Protein AF-A0A0L0F2T5-F1 (afdb_monomer_lite)

Radius of gyration: 16.87 Å; chains: 1; bounding box: 29×26×56 Å

InterPro domains:
  IPR029058 Alpha/Beta hydrolase fold [G3DSA:3.40.50.1820] (1-87)
  IPR029058 Alpha/Beta hydrolase fold [SSF53474] (4-77)

pLDDT: mean 86.44, std 17.72, range [38.31, 98.31]

Organism: NCBI:txid667725

Foldseek 3Di:
DPPLPPDLVVVLVVVLVVVVVVCVPDPPCPAVQADAAEAEECRLCSVVVNCVPDPVNSHPYYHYHNYPNVDDDDDDDPDPCPPPPVD

Sequence (87 aa):
MMSSFHPLWKQAEGIKQYIRATIAADTTDSFSAGYHLVCHSQGALTCRAVVETMDDHHIHTFVSLAGPQMGIYGPYGPMKSIWAEVC

Secondary structure (DSSP, 8-state):
--GGGS-HHHHHHHHHHHHHHHHHT-SS-TTTT-EEEEEETHHHHHHHHHHHH-TT--EEEEEEES--BTB--S--SS-S-TTTT--

Structure (mmCIF, N/CA/C/O backbone):
data_AF-A0A0L0F2T5-F1
#
_entry.id   AF-A0A0L0F2T5-F1
#
loop_
_atom_site.group_PDB
_atom_site.id
_atom_site.type_symbol
_atom_site.label_atom_id
_atom_site.label_alt_id
_atom_site.label_comp_id
_atom_site.label_asym_id
_atom_site.label_entity_id
_atom_site.label_seq_id
_atom_site.pdbx_PDB_ins_code
_atom_site.Cartn_x
_atom_site.Cartn_y
_atom_site.Cartn_z
_atom_site.occupancy
_atom_site.B_iso_or_equiv
_atom_site.auth_seq_id
_atom_site.auth_comp_id
_atom_site.auth_asym_id
_atom_site.auth_atom_id
_atom_site.pdbx_PDB_model_num
ATOM 1 N N . MET A 1 1 ? 7.190 19.457 -9.559 1.00 47.34 1 MET A N 1
ATOM 2 C CA . MET A 1 1 ? 7.809 18.146 -9.864 1.00 47.34 1 MET A CA 1
ATOM 3 C C . MET A 1 1 ? 6.734 17.081 -9.668 1.00 47.34 1 MET A C 1
ATOM 5 O O . MET A 1 1 ? 6.063 17.144 -8.646 1.00 47.34 1 MET A O 1
ATOM 9 N N . MET A 1 2 ? 6.482 16.203 -10.649 1.00 59.06 2 MET A N 1
ATOM 10 C CA . MET A 1 2 ? 5.405 15.193 -10.582 1.00 59.06 2 MET A CA 1
ATOM 11 C C . MET A 1 2 ? 5.598 14.283 -9.362 1.00 59.06 2 MET A C 1
ATOM 13 O O . MET A 1 2 ? 6.577 13.543 -9.286 1.00 59.06 2 MET A O 1
ATOM 17 N N . SER A 1 3 ? 4.668 14.348 -8.408 1.00 71.88 3 SER A N 1
ATOM 18 C CA . SER A 1 3 ? 4.724 13.634 -7.126 1.00 71.88 3 SER A CA 1
ATOM 19 C C . SER A 1 3 ? 4.803 12.110 -7.278 1.00 71.88 3 SER A C 1
ATOM 21 O O . SER A 1 3 ? 5.390 11.455 -6.420 1.00 71.88 3 SER A O 1
ATOM 23 N N . SER A 1 4 ? 4.313 11.567 -8.394 1.00 73.06 4 SER A N 1
ATOM 24 C CA . SER A 1 4 ? 4.272 10.137 -8.724 1.00 73.06 4 SER A CA 1
ATOM 25 C C . SER A 1 4 ? 5.643 9.496 -8.987 1.00 73.06 4 SER A C 1
ATOM 27 O O . SER A 1 4 ? 5.766 8.277 -8.926 1.00 73.06 4 SER A O 1
ATOM 29 N N . PHE A 1 5 ? 6.692 10.282 -9.264 1.00 81.19 5 PHE A N 1
ATOM 30 C CA . PHE A 1 5 ? 8.042 9.754 -9.535 1.00 81.19 5 PHE A CA 1
ATOM 31 C C . PHE A 1 5 ? 8.963 9.724 -8.310 1.00 81.19 5 PHE A C 1
ATOM 33 O O . PHE A 1 5 ? 10.142 9.392 -8.431 1.00 81.19 5 PHE A O 1
ATOM 40 N N . HIS A 1 6 ? 8.460 10.054 -7.118 1.00 90.38 6 HIS A N 1
ATOM 41 C CA . HIS A 1 6 ? 9.233 9.825 -5.899 1.00 90.38 6 HIS A CA 1
ATOM 42 C C . HIS A 1 6 ? 9.506 8.325 -5.698 1.00 90.38 6 HIS A C 1
ATOM 44 O O . HIS A 1 6 ? 8.721 7.495 -6.161 1.00 90.38 6 HIS A O 1
ATOM 50 N N . PRO A 1 7 ? 10.569 7.941 -4.968 1.00 93.88 7 PRO A N 1
ATOM 51 C CA . PRO A 1 7 ? 10.810 6.539 -4.641 1.00 93.88 7 PRO A CA 1
ATOM 52 C C . PRO A 1 7 ? 9.570 5.896 -4.003 1.00 93.88 7 PRO A C 1
ATOM 54 O O . PRO A 1 7 ? 9.017 6.451 -3.050 1.00 93.88 7 PRO A O 1
ATOM 57 N N . LEU A 1 8 ? 9.143 4.735 -4.514 1.00 92.75 8 LEU A N 1
ATOM 58 C CA . LEU A 1 8 ? 7.909 4.056 -4.089 1.00 92.75 8 LEU A CA 1
ATOM 59 C C . LEU A 1 8 ? 7.849 3.826 -2.575 1.00 92.75 8 LEU A C 1
ATOM 61 O O . LEU A 1 8 ? 6.799 4.039 -1.983 1.00 92.75 8 LEU A O 1
ATOM 65 N N . TRP A 1 9 ? 8.970 3.490 -1.926 1.00 93.75 9 TRP A N 1
ATOM 66 C CA . TRP A 1 9 ? 9.011 3.313 -0.469 1.00 93.75 9 TRP A CA 1
ATOM 67 C C . TRP A 1 9 ? 8.652 4.593 0.305 1.00 93.75 9 TRP A C 1
ATOM 69 O O . TRP A 1 9 ? 8.059 4.515 1.375 1.00 93.75 9 TRP A O 1
ATOM 79 N N . LYS A 1 10 ? 8.964 5.787 -0.231 1.00 95.31 10 LYS A N 1
ATOM 80 C CA . LYS A 1 10 ? 8.614 7.066 0.412 1.00 95.31 10 LYS A CA 1
ATOM 81 C C . LYS A 1 10 ? 7.131 7.349 0.226 1.00 95.31 10 LYS A C 1
ATOM 83 O O . LYS A 1 10 ? 6.489 7.849 1.140 1.00 95.31 10 LYS A O 1
ATOM 88 N N . GLN A 1 11 ? 6.604 7.017 -0.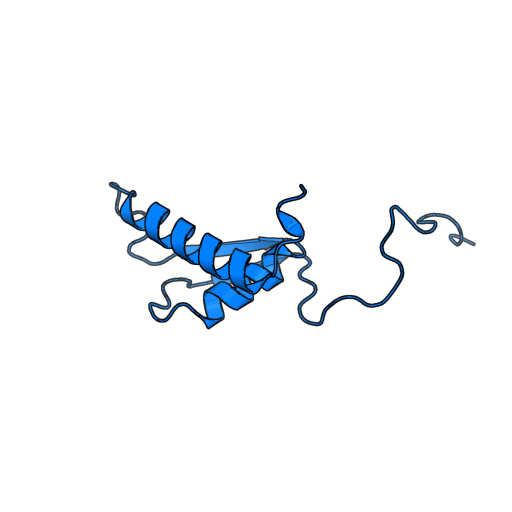954 1.00 95.06 11 GLN A N 1
ATOM 89 C CA . GLN A 1 11 ? 5.174 7.121 -1.230 1.00 95.06 11 GLN A CA 1
ATOM 90 C C . GLN A 1 11 ? 4.376 6.170 -0.330 1.00 95.06 11 GLN A C 1
ATOM 92 O O . GLN A 1 11 ? 3.393 6.598 0.261 1.00 95.06 11 GLN A O 1
ATOM 97 N N . ALA A 1 12 ? 4.822 4.919 -0.175 1.00 95.62 12 ALA A N 1
ATOM 98 C CA . ALA A 1 12 ? 4.183 3.933 0.691 1.00 95.62 12 ALA A CA 1
ATOM 99 C C . ALA A 1 12 ? 4.158 4.398 2.153 1.00 95.62 12 ALA A C 1
ATOM 101 O O . ALA A 1 12 ? 3.094 4.411 2.763 1.00 95.62 12 ALA A O 1
ATOM 102 N N . GLU A 1 13 ? 5.285 4.873 2.690 1.00 95.94 13 GLU A N 1
ATOM 103 C CA . GLU A 1 13 ? 5.321 5.396 4.060 1.00 95.94 13 GLU A CA 1
ATOM 104 C C . GLU A 1 13 ? 4.414 6.624 4.233 1.00 95.94 13 GLU A C 1
ATOM 106 O O . GLU A 1 13 ? 3.644 6.695 5.190 1.00 95.94 13 GLU A O 1
ATOM 111 N N . GLY A 1 14 ? 4.430 7.560 3.279 1.00 95.69 14 GLY A N 1
ATOM 112 C CA . GLY A 1 14 ? 3.545 8.726 3.313 1.00 95.69 14 GLY A CA 1
ATOM 113 C C . GLY A 1 14 ? 2.060 8.354 3.250 1.00 95.69 14 GLY A C 1
ATOM 114 O O . GLY A 1 14 ? 1.253 8.906 3.995 1.00 95.69 14 GLY A O 1
ATOM 115 N N . ILE A 1 15 ? 1.689 7.384 2.410 1.00 96.00 15 ILE A N 1
ATOM 116 C CA . ILE A 1 15 ? 0.308 6.891 2.311 1.00 96.00 15 ILE A CA 1
ATOM 117 C C . ILE A 1 15 ? -0.097 6.151 3.587 1.00 96.00 15 ILE A C 1
ATOM 119 O O . ILE A 1 15 ? -1.201 6.373 4.077 1.00 96.00 15 ILE A O 1
ATOM 123 N N . LYS A 1 16 ? 0.788 5.338 4.176 1.00 96.69 16 LYS A N 1
ATOM 124 C CA . LYS A 1 16 ? 0.543 4.681 5.469 1.00 96.69 16 LYS A CA 1
ATOM 125 C C . LYS A 1 16 ? 0.216 5.707 6.554 1.00 96.69 16 LYS A C 1
ATOM 127 O O . LYS A 1 16 ? -0.768 5.560 7.276 1.00 96.69 16 LYS A O 1
ATOM 132 N N . GLN A 1 17 ? 1.017 6.768 6.647 1.00 96.94 17 GLN A N 1
ATOM 133 C CA . GLN A 1 17 ? 0.795 7.860 7.597 1.00 96.94 17 GLN A CA 1
ATOM 134 C C . GLN A 1 17 ? -0.525 8.584 7.330 1.00 96.94 17 GLN A C 1
ATOM 136 O O . GLN A 1 17 ? -1.274 8.851 8.266 1.00 96.94 17 GLN A O 1
ATOM 141 N N . TYR A 1 18 ? -0.843 8.846 6.061 1.00 96.81 18 TYR A N 1
ATOM 142 C CA . TYR A 1 18 ? -2.102 9.472 5.670 1.00 96.81 18 TYR A CA 1
ATOM 143 C C . TYR A 1 18 ? -3.325 8.624 6.046 1.00 96.81 18 TYR A C 1
ATOM 145 O O . TYR A 1 18 ? -4.283 9.155 6.605 1.00 96.81 18 TYR A O 1
ATOM 153 N N . ILE A 1 19 ? -3.288 7.310 5.800 1.00 96.62 19 IL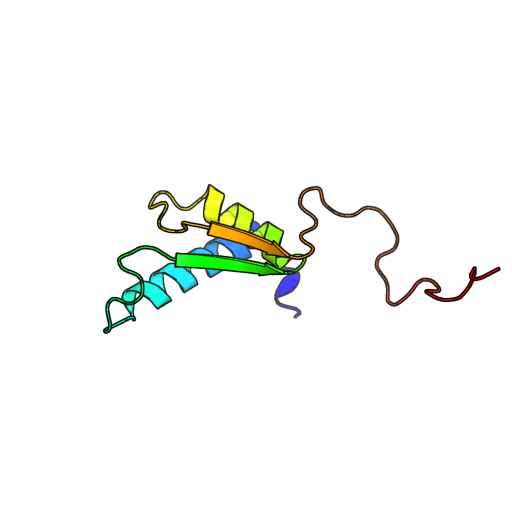E A N 1
ATOM 154 C CA . ILE A 1 19 ? -4.360 6.381 6.186 1.00 96.62 19 ILE A CA 1
ATOM 155 C C . ILE A 1 19 ? -4.553 6.409 7.705 1.00 96.62 19 ILE A C 1
ATOM 157 O O . ILE A 1 19 ? -5.667 6.629 8.174 1.00 96.62 19 ILE A O 1
ATOM 161 N N . ARG A 1 20 ? -3.468 6.273 8.480 1.00 95.81 20 ARG A N 1
ATOM 162 C CA . ARG A 1 20 ? -3.524 6.311 9.951 1.00 95.81 20 ARG A CA 1
ATOM 163 C C . ARG A 1 20 ? -4.085 7.634 10.472 1.00 95.81 20 ARG A C 1
ATOM 165 O O . ARG A 1 20 ? -4.932 7.622 11.358 1.00 95.81 20 ARG A O 1
ATOM 172 N N . ALA A 1 21 ? -3.662 8.760 9.901 1.00 97.62 21 ALA A N 1
ATOM 173 C CA . ALA A 1 21 ? -4.182 10.075 10.265 1.00 97.62 21 ALA A CA 1
ATOM 174 C C . ALA A 1 21 ? -5.670 10.231 9.912 1.00 97.62 21 ALA A C 1
ATOM 176 O O . ALA A 1 21 ? -6.422 10.800 10.695 1.00 97.62 21 ALA A O 1
ATOM 177 N N . THR A 1 22 ? -6.100 9.698 8.764 1.00 96.62 22 THR A N 1
ATOM 178 C CA . THR A 1 22 ? -7.504 9.734 8.323 1.00 96.62 22 THR A CA 1
ATOM 179 C C . THR A 1 22 ? -8.400 8.942 9.272 1.00 96.62 22 THR A C 1
ATOM 181 O O . THR A 1 22 ? -9.441 9.443 9.677 1.00 96.62 22 THR A O 1
ATOM 184 N N . ILE A 1 23 ? -7.971 7.744 9.676 1.00 95.50 23 ILE A N 1
ATOM 185 C CA . ILE A 1 23 ? -8.703 6.907 10.637 1.00 95.50 23 ILE A CA 1
ATOM 186 C C . ILE A 1 23 ? -8.729 7.566 12.019 1.00 95.50 23 ILE A C 1
ATOM 188 O O . ILE A 1 23 ? -9.772 7.611 12.653 1.00 95.50 23 ILE A O 1
ATOM 192 N N . ALA A 1 24 ? -7.608 8.125 12.484 1.00 95.25 24 ALA A N 1
ATOM 193 C CA . ALA A 1 24 ? -7.549 8.796 13.784 1.00 95.25 24 ALA A CA 1
ATOM 194 C C . ALA A 1 24 ? -8.407 10.073 13.851 1.00 95.25 24 ALA A C 1
ATOM 196 O O . ALA A 1 24 ? -8.838 10.467 14.932 1.00 95.25 24 ALA A O 1
ATOM 197 N N . ALA A 1 25 ? -8.624 10.737 12.713 1.00 96.75 25 ALA A N 1
ATOM 198 C CA . ALA A 1 25 ? -9.473 11.920 12.612 1.00 96.75 25 ALA A CA 1
ATOM 199 C C . ALA A 1 25 ? -10.967 11.587 12.468 1.00 96.75 25 ALA A C 1
ATOM 201 O O . ALA A 1 25 ? -11.798 12.492 12.562 1.00 96.75 25 ALA A O 1
ATOM 202 N N . ASP A 1 26 ? -11.318 10.323 12.226 1.00 95.69 26 ASP A N 1
ATOM 203 C CA . ASP A 1 26 ? -12.707 9.896 12.128 1.00 95.69 26 ASP A CA 1
ATOM 204 C C . ASP A 1 26 ? -13.383 9.919 13.507 1.00 95.69 26 ASP A C 1
ATOM 206 O O . ASP A 1 26 ? -12.985 9.223 14.437 1.00 95.69 26 ASP A O 1
ATOM 210 N N . THR A 1 27 ? -14.431 10.731 13.641 1.00 94.19 27 THR A N 1
ATOM 211 C CA . THR A 1 27 ? -15.223 10.866 14.874 1.00 94.19 27 THR A CA 1
ATOM 212 C C . THR A 1 27 ? -16.459 9.969 14.892 1.00 94.19 27 THR A C 1
ATOM 214 O O . THR A 1 27 ? -17.203 9.971 15.873 1.00 94.19 27 THR A O 1
ATOM 217 N N . THR A 1 28 ? -16.703 9.234 13.806 1.00 93.06 28 THR A N 1
ATOM 218 C CA . THR A 1 28 ? -17.929 8.455 13.585 1.00 93.06 28 THR A CA 1
ATOM 219 C C . THR A 1 28 ? -17.740 6.950 13.736 1.00 93.06 28 THR A C 1
ATOM 221 O O . THR A 1 28 ? -18.718 6.215 13.629 1.00 93.06 28 THR A O 1
ATOM 224 N N . ASP A 1 29 ? -16.511 6.503 14.009 1.00 91.56 29 ASP A N 1
ATOM 225 C CA . ASP A 1 29 ? -16.135 5.090 14.130 1.00 91.56 29 ASP A CA 1
ATOM 226 C C . ASP A 1 29 ? -16.392 4.266 12.850 1.00 91.56 29 ASP A C 1
ATOM 228 O O . ASP A 1 29 ? -16.581 3.052 12.882 1.00 91.56 29 ASP A O 1
ATOM 232 N N . SER A 1 30 ? -16.369 4.919 11.686 1.00 94.56 30 SER A N 1
ATOM 233 C CA . SER A 1 30 ? -16.615 4.310 10.374 1.00 94.56 30 SER A CA 1
ATOM 234 C C . SER A 1 30 ? -15.576 3.246 9.997 1.00 94.56 30 SER A C 1
ATOM 236 O O . SER A 1 30 ? -15.848 2.397 9.149 1.00 94.56 30 SER A O 1
ATOM 238 N N . PHE A 1 31 ? -14.388 3.283 10.607 1.00 95.44 31 PHE A N 1
ATOM 239 C CA . PHE A 1 31 ? -13.272 2.383 10.302 1.00 95.44 31 PHE A CA 1
ATOM 240 C C . PHE A 1 31 ? -12.995 1.314 11.374 1.00 95.44 31 PHE A C 1
ATOM 242 O O . PHE A 1 31 ? -12.029 0.562 11.226 1.00 95.44 31 PHE A O 1
ATOM 249 N N . SER A 1 32 ? 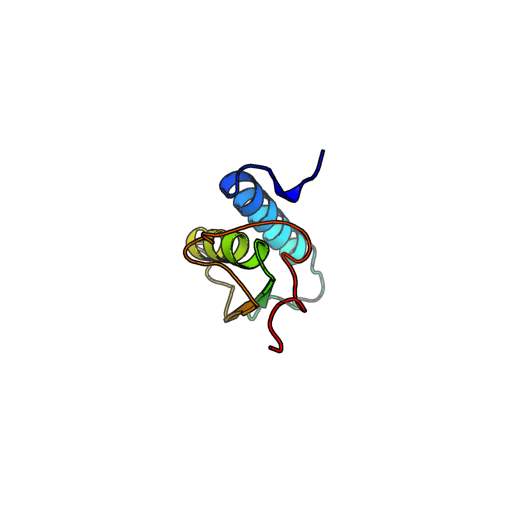-13.803 1.204 12.437 1.00 93.12 32 SER A N 1
ATOM 250 C CA . SER A 1 32 ? -13.544 0.241 13.527 1.00 93.12 32 SER A CA 1
ATOM 251 C C . SER A 1 32 ? -13.618 -1.218 13.100 1.00 93.12 32 SER A C 1
ATOM 253 O O . SER A 1 32 ? -12.899 -2.059 13.636 1.00 93.12 32 SER A O 1
ATOM 255 N N . ALA A 1 33 ? -14.436 -1.522 12.094 1.00 94.94 33 ALA A N 1
ATOM 256 C CA . ALA A 1 33 ? -14.541 -2.850 11.497 1.00 94.94 33 ALA A CA 1
ATOM 257 C C . ALA A 1 33 ? -13.516 -3.094 10.372 1.00 94.94 33 ALA A C 1
ATOM 259 O O . ALA A 1 33 ? -13.698 -4.009 9.569 1.00 94.94 33 ALA A O 1
ATOM 260 N N . GLY A 1 34 ? -12.465 -2.276 10.281 1.00 95.38 34 GLY A N 1
ATOM 261 C CA . GLY A 1 34 ? -11.503 -2.310 9.185 1.00 95.38 34 GLY A CA 1
ATOM 262 C C . GLY A 1 34 ? -12.019 -1.620 7.920 1.00 95.38 34 GLY A C 1
ATOM 263 O O . GLY A 1 34 ? -13.074 -0.986 7.902 1.00 95.38 34 GLY A O 1
ATOM 264 N N . TYR A 1 35 ? -11.238 -1.699 6.844 1.00 96.56 35 TYR A N 1
ATOM 265 C CA . TYR A 1 35 ? -11.519 -0.976 5.602 1.00 96.56 35 TYR A CA 1
ATOM 266 C C . TYR A 1 35 ? -11.013 -1.698 4.355 1.00 96.56 35 TYR A C 1
ATOM 268 O O . TYR A 1 35 ? -10.216 -2.640 4.405 1.00 96.56 35 TYR A O 1
ATOM 276 N N . HIS A 1 36 ? -11.503 -1.245 3.203 1.00 97.38 36 HIS A N 1
ATOM 277 C CA . HIS A 1 36 ? -11.085 -1.727 1.894 1.00 97.38 36 HIS A CA 1
ATOM 278 C C . HIS A 1 36 ? -10.170 -0.712 1.218 1.00 97.38 36 HIS A C 1
ATOM 280 O O . HIS A 1 36 ? -10.424 0.491 1.244 1.00 97.38 36 HIS A O 1
ATOM 286 N N . LEU A 1 37 ? -9.120 -1.210 0.575 1.00 97.19 37 LEU A N 1
ATOM 287 C CA . LEU A 1 37 ? -8.143 -0.398 -0.130 1.00 97.19 37 LEU A CA 1
ATOM 288 C C . LEU A 1 37 ? -8.256 -0.657 -1.633 1.00 97.19 37 LEU A C 1
ATOM 290 O O . LEU A 1 37 ? -7.968 -1.758 -2.098 1.00 97.19 37 LEU A O 1
ATOM 294 N N . VAL A 1 38 ? -8.670 0.354 -2.397 1.00 98.06 38 VAL A N 1
ATOM 295 C CA . VAL A 1 38 ? -8.814 0.276 -3.859 1.00 98.06 38 VAL A CA 1
ATOM 296 C C . VAL A 1 38 ? -7.758 1.155 -4.509 1.00 98.06 38 VAL A C 1
ATOM 298 O O . VAL A 1 38 ? -7.736 2.364 -4.286 1.00 98.06 38 VAL A O 1
ATOM 301 N N . CYS A 1 39 ? -6.883 0.561 -5.319 1.00 97.44 39 CYS A N 1
ATOM 302 C CA . CYS A 1 39 ? -5.747 1.279 -5.890 1.00 97.44 39 CYS A CA 1
ATOM 303 C C . CYS A 1 39 ? -5.548 0.958 -7.368 1.00 97.44 39 CYS A C 1
ATOM 305 O O . CYS A 1 39 ? -5.657 -0.192 -7.790 1.00 97.44 39 CYS A O 1
ATOM 307 N N . HIS A 1 40 ? -5.241 1.993 -8.151 1.00 96.38 40 HIS A N 1
ATOM 308 C CA . HIS A 1 40 ? -5.189 1.927 -9.608 1.00 96.38 40 HIS A CA 1
ATOM 309 C C . HIS A 1 40 ? -3.771 2.141 -10.153 1.00 96.38 40 HIS A C 1
ATOM 311 O O . HIS A 1 40 ? -3.042 3.012 -9.671 1.00 96.38 40 HIS A O 1
ATOM 317 N N . SER A 1 41 ? -3.405 1.398 -11.203 1.00 95.12 41 SER A N 1
ATOM 318 C CA . SER A 1 41 ? -2.137 1.549 -11.929 1.00 95.12 41 SER A CA 1
ATOM 319 C C . SER A 1 41 ? -0.931 1.479 -10.977 1.00 95.12 41 SER A C 1
ATOM 321 O O . SER A 1 41 ? -0.853 0.570 -10.150 1.00 95.12 41 SER A O 1
ATOM 323 N N . GLN A 1 42 ? 0.006 2.430 -11.036 1.00 94.25 42 GLN A N 1
ATOM 324 C CA . GLN A 1 42 ? 1.143 2.494 -10.111 1.00 94.25 42 GLN A CA 1
ATOM 325 C C . GLN A 1 42 ? 0.706 2.540 -8.636 1.00 94.25 42 GLN A C 1
ATOM 327 O O . GLN A 1 42 ? 1.390 1.975 -7.786 1.00 94.25 42 GLN A O 1
ATOM 332 N N . GLY A 1 43 ? -0.456 3.122 -8.327 1.00 95.19 43 GLY A N 1
ATOM 333 C CA . GLY A 1 43 ? -0.991 3.151 -6.967 1.00 95.19 43 GLY A CA 1
ATOM 334 C C . GLY A 1 43 ? -1.223 1.755 -6.387 1.00 95.19 43 GLY A C 1
ATOM 335 O O . GLY A 1 43 ? -1.080 1.572 -5.185 1.00 95.19 43 GLY A O 1
ATOM 336 N N . ALA A 1 44 ? -1.505 0.744 -7.214 1.00 96.81 44 ALA A N 1
ATOM 337 C CA . ALA A 1 44 ? -1.669 -0.631 -6.743 1.00 96.81 44 ALA A CA 1
ATOM 338 C C . ALA A 1 44 ? -0.361 -1.254 -6.229 1.00 96.81 44 ALA A C 1
ATOM 340 O O . ALA A 1 44 ? -0.395 -2.047 -5.291 1.00 96.81 44 ALA A O 1
ATOM 341 N N . LEU A 1 45 ? 0.790 -0.883 -6.801 1.00 95.62 45 LEU A N 1
ATOM 342 C CA . LEU A 1 45 ? 2.102 -1.277 -6.274 1.00 95.62 45 LEU A CA 1
ATOM 343 C C . LEU A 1 45 ? 2.358 -0.613 -4.923 1.00 95.62 45 LEU A C 1
ATOM 345 O O . LEU A 1 45 ? 2.773 -1.269 -3.970 1.00 95.62 45 LEU A O 1
ATOM 349 N N . THR A 1 46 ? 2.076 0.687 -4.837 1.00 95.94 46 THR A N 1
ATOM 350 C CA . THR A 1 46 ? 2.265 1.450 -3.605 1.00 95.94 46 THR A CA 1
ATOM 351 C C . THR A 1 46 ? 1.374 0.920 -2.484 1.00 95.94 46 THR A C 1
ATOM 353 O O . THR A 1 46 ? 1.851 0.693 -1.379 1.00 95.94 46 THR A O 1
ATOM 356 N N . CYS A 1 47 ? 0.101 0.650 -2.772 1.00 97.00 47 CYS A N 1
ATOM 357 C CA . CYS A 1 47 ? -0.836 0.079 -1.810 1.00 97.00 47 CYS A CA 1
ATOM 358 C C . CYS A 1 47 ? -0.468 -1.345 -1.391 1.00 97.00 47 CYS A C 1
ATOM 360 O O . CYS A 1 47 ? -0.627 -1.674 -0.220 1.00 97.00 47 CYS A O 1
ATOM 362 N N . ARG A 1 48 ? 0.080 -2.170 -2.297 1.00 97.44 48 ARG A N 1
ATOM 363 C CA . ARG A 1 48 ? 0.632 -3.477 -1.918 1.00 97.44 48 ARG A CA 1
ATOM 364 C C . ARG A 1 48 ? 1.752 -3.322 -0.887 1.00 97.44 48 ARG A C 1
ATOM 366 O O . ARG A 1 48 ? 1.705 -3.984 0.141 1.00 97.44 48 ARG A O 1
ATOM 373 N N . ALA A 1 49 ? 2.691 -2.400 -1.108 1.00 96.56 49 ALA A N 1
ATOM 374 C CA . ALA A 1 49 ? 3.757 -2.124 -0.143 1.00 96.56 49 ALA A CA 1
ATOM 375 C C . ALA A 1 49 ? 3.220 -1.597 1.203 1.00 96.56 49 ALA A C 1
ATOM 377 O O . ALA A 1 49 ? 3.759 -1.929 2.255 1.00 96.56 49 ALA A O 1
ATOM 378 N N . VAL A 1 50 ? 2.145 -0.801 1.196 1.00 97.12 50 VAL A N 1
ATOM 379 C CA . VAL A 1 50 ? 1.465 -0.366 2.430 1.00 97.12 50 VAL A CA 1
ATOM 380 C C . VAL A 1 50 ? 0.895 -1.568 3.184 1.00 97.12 50 VAL A C 1
ATOM 382 O O . VAL A 1 50 ? 1.191 -1.729 4.361 1.00 97.12 50 VAL A O 1
ATOM 385 N N . VAL A 1 51 ? 0.145 -2.444 2.508 1.00 96.81 51 VAL A N 1
ATOM 386 C CA . VAL A 1 51 ? -0.417 -3.664 3.115 1.00 96.81 51 VAL A CA 1
ATOM 387 C C . VAL A 1 51 ? 0.686 -4.556 3.694 1.00 96.81 51 VAL A C 1
ATOM 389 O O . VAL A 1 51 ? 0.554 -5.038 4.812 1.00 96.81 51 V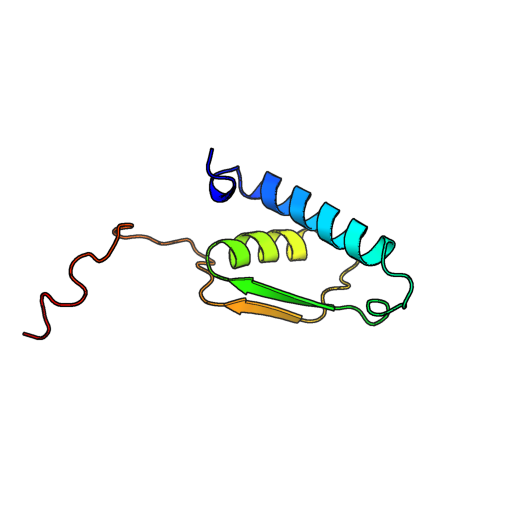AL A O 1
ATOM 392 N N . GLU A 1 52 ? 1.791 -4.738 2.966 1.00 95.50 52 GLU A N 1
ATOM 393 C CA . GLU A 1 52 ? 2.941 -5.550 3.394 1.00 95.50 52 GLU A CA 1
ATOM 394 C C . GLU A 1 52 ? 3.690 -4.963 4.609 1.00 95.50 52 GLU A C 1
ATOM 396 O O . GLU A 1 52 ? 4.431 -5.685 5.272 1.00 95.50 52 GLU A O 1
ATOM 401 N N . THR A 1 53 ? 3.517 -3.670 4.912 1.00 93.62 53 THR A N 1
ATOM 402 C CA . THR A 1 53 ? 4.247 -2.961 5.984 1.00 93.62 53 THR A CA 1
ATOM 403 C C . THR A 1 53 ? 3.364 -2.488 7.143 1.00 93.62 53 THR A C 1
ATOM 405 O O . THR A 1 53 ? 3.877 -1.888 8.090 1.00 93.62 53 THR A O 1
ATOM 408 N N . MET A 1 54 ? 2.054 -2.742 7.087 1.00 93.69 54 MET A N 1
ATOM 409 C CA . MET A 1 54 ? 1.104 -2.451 8.163 1.00 93.69 54 MET A CA 1
ATOM 410 C C . MET A 1 54 ? 0.840 -3.707 8.993 1.00 93.69 54 MET A C 1
ATOM 412 O O . MET A 1 54 ? 0.233 -4.664 8.520 1.00 93.69 54 MET A O 1
ATOM 416 N N . ASP 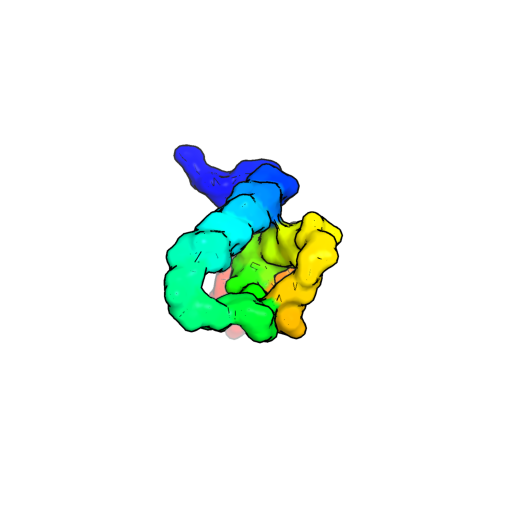A 1 55 ? 1.296 -3.674 10.240 1.00 93.44 55 ASP A N 1
ATOM 417 C CA . ASP A 1 55 ? 1.215 -4.748 11.231 1.00 93.44 55 ASP A CA 1
ATOM 418 C C . ASP A 1 55 ? -0.156 -4.861 11.913 1.00 93.44 55 ASP A C 1
ATOM 420 O O . ASP A 1 55 ? -0.510 -5.913 12.438 1.00 93.44 55 ASP A O 1
ATOM 424 N N . ASP A 1 56 ? -0.953 -3.794 11.872 1.00 93.00 56 ASP A N 1
ATOM 425 C CA . ASP A 1 56 ? -2.303 -3.740 12.430 1.00 93.00 56 ASP A CA 1
ATOM 426 C C . ASP A 1 56 ? -3.346 -4.490 11.581 1.00 93.00 56 ASP A C 1
ATOM 428 O O . ASP A 1 56 ? -4.419 -4.819 12.075 1.00 93.00 56 ASP A O 1
ATOM 432 N N . HIS A 1 57 ? -3.034 -4.806 10.316 1.00 91.00 57 HIS A N 1
ATOM 433 C CA . HIS A 1 57 ? -3.853 -5.631 9.411 1.00 91.00 57 HIS A CA 1
ATOM 434 C C . HIS A 1 57 ? -5.349 -5.245 9.298 1.00 91.00 57 HIS A C 1
ATOM 436 O O . HIS A 1 57 ? -6.182 -6.069 8.928 1.00 91.00 57 HIS A O 1
ATOM 442 N N . HIS A 1 58 ? -5.703 -3.972 9.514 1.00 95.19 58 HIS A N 1
ATOM 443 C CA . HIS A 1 58 ? -7.083 -3.466 9.391 1.00 95.19 58 HIS A CA 1
ATOM 444 C C . HIS A 1 58 ? -7.603 -3.371 7.938 1.00 95.19 58 HIS A C 1
ATOM 446 O O . HIS A 1 58 ? -8.770 -3.046 7.705 1.00 95.19 58 HIS A O 1
ATOM 452 N N . ILE A 1 59 ? -6.755 -3.649 6.942 1.00 96.50 59 ILE A N 1
ATOM 453 C CA . ILE A 1 59 ? -7.150 -3.719 5.530 1.00 96.50 59 ILE A CA 1
ATOM 454 C C . ILE A 1 59 ? -7.729 -5.110 5.256 1.00 96.50 59 ILE A C 1
ATOM 456 O O . ILE A 1 59 ? -6.993 -6.072 5.049 1.00 96.50 59 ILE A O 1
ATOM 460 N N . HIS A 1 60 ? -9.055 -5.214 5.206 1.00 96.31 60 HIS A N 1
ATOM 461 C CA . HIS A 1 60 ? -9.750 -6.488 4.986 1.00 96.31 60 HIS A CA 1
ATOM 462 C C . HIS A 1 60 ? -9.788 -6.916 3.523 1.00 96.31 60 HIS A C 1
ATOM 464 O O . HIS A 1 60 ? -9.902 -8.099 3.204 1.00 96.31 60 HIS A O 1
ATOM 470 N N . THR A 1 61 ? -9.739 -5.959 2.600 1.00 97.00 61 THR A N 1
ATOM 471 C CA . THR A 1 61 ? -9.722 -6.272 1.170 1.00 97.00 61 THR A CA 1
ATOM 472 C C . THR A 1 61 ? -8.860 -5.271 0.442 1.00 97.00 61 THR A C 1
ATOM 474 O O . THR A 1 61 ? -9.062 -4.063 0.552 1.00 97.00 61 THR A O 1
ATOM 477 N N . PHE A 1 62 ? -7.917 -5.792 -0.331 1.00 97.56 62 PHE A N 1
ATOM 478 C CA . PHE A 1 62 ? -7.112 -5.016 -1.254 1.00 97.56 62 PHE A CA 1
ATOM 479 C C . PHE A 1 62 ? -7.575 -5.292 -2.688 1.00 97.56 62 PHE A C 1
ATOM 481 O O . PHE A 1 62 ? -7.509 -6.424 -3.166 1.00 97.56 62 PHE A O 1
ATOM 488 N N . VAL A 1 63 ? -8.033 -4.249 -3.379 1.00 98.31 63 VAL A N 1
ATOM 489 C CA . VAL A 1 63 ? -8.459 -4.297 -4.780 1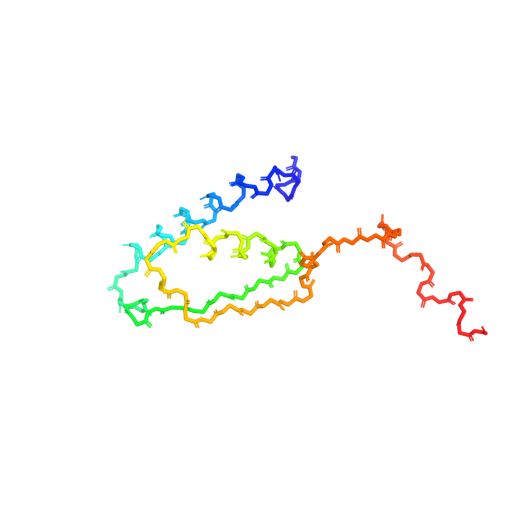.00 98.31 63 VAL A CA 1
ATOM 490 C C . VAL A 1 63 ? -7.420 -3.584 -5.643 1.00 98.31 63 VAL A C 1
ATOM 492 O O . VAL A 1 63 ? -7.304 -2.356 -5.641 1.00 98.31 63 VAL A O 1
ATOM 495 N N . SER A 1 64 ? -6.666 -4.373 -6.406 1.00 97.88 64 SER A N 1
ATOM 496 C CA . SER A 1 64 ? -5.667 -3.895 -7.365 1.00 97.88 64 SER A CA 1
ATOM 497 C C . SER A 1 64 ? -6.287 -3.750 -8.757 1.00 97.88 64 SER A C 1
ATOM 499 O O . SER A 1 64 ? -6.506 -4.745 -9.446 1.00 97.88 64 SER A O 1
ATOM 501 N N . LEU A 1 65 ? -6.517 -2.516 -9.205 1.00 97.75 65 LEU A N 1
ATOM 502 C CA . LEU A 1 65 ? -7.059 -2.208 -10.531 1.00 97.75 65 LEU A CA 1
ATOM 503 C C . LEU A 1 65 ? -5.930 -1.852 -11.504 1.00 97.75 65 LEU A C 1
ATOM 505 O O . LEU A 1 65 ? -5.242 -0.850 -11.323 1.00 97.75 65 LEU A O 1
ATOM 509 N N . ALA A 1 66 ? -5.734 -2.662 -12.548 1.00 95.19 66 ALA A N 1
ATOM 510 C CA . ALA A 1 66 ? -4.691 -2.447 -13.564 1.00 95.19 66 ALA A CA 1
ATOM 511 C C . ALA A 1 66 ? -3.272 -2.234 -12.976 1.00 95.19 66 ALA A C 1
ATOM 513 O O . ALA A 1 66 ? -2.468 -1.470 -13.507 1.00 95.19 66 ALA A O 1
ATOM 514 N N . GLY A 1 67 ? -2.978 -2.884 -11.845 1.00 95.38 67 GLY A N 1
ATOM 515 C CA . GLY A 1 67 ? -1.711 -2.755 -11.130 1.00 95.38 67 GLY A CA 1
ATOM 516 C C . GLY A 1 67 ? -0.586 -3.575 -11.768 1.00 95.38 67 GLY A C 1
ATOM 517 O O . GLY A 1 67 ? -0.713 -4.799 -11.833 1.00 95.38 67 GLY A O 1
ATOM 518 N N . PRO A 1 68 ? 0.538 -2.967 -12.185 1.00 94.38 68 PRO A N 1
ATOM 519 C CA . PRO A 1 68 ? 1.649 -3.700 -12.782 1.00 94.38 68 PRO A CA 1
ATOM 520 C C . PRO A 1 68 ? 2.533 -4.350 -11.710 1.00 94.38 68 PRO A C 1
ATOM 522 O O . PRO A 1 68 ? 3.656 -3.913 -11.470 1.00 94.38 68 PRO A O 1
ATOM 525 N N . GLN A 1 69 ? 2.024 -5.388 -11.038 1.00 94.81 69 GLN A N 1
ATOM 526 C CA . GLN A 1 69 ? 2.645 -5.974 -9.838 1.00 94.81 69 GLN A CA 1
ATOM 527 C C . GLN A 1 69 ? 4.079 -6.494 -10.050 1.00 94.81 69 GLN A C 1
ATOM 529 O O . GLN A 1 69 ? 4.865 -6.514 -9.104 1.00 94.81 69 GLN A O 1
ATOM 534 N N . MET A 1 70 ? 4.424 -6.843 -11.293 1.00 94.19 70 MET A N 1
ATOM 535 C CA . MET A 1 70 ? 5.748 -7.313 -11.724 1.00 94.19 70 MET A CA 1
ATOM 536 C C . MET A 1 70 ? 6.481 -6.297 -12.616 1.00 94.19 70 MET A C 1
ATOM 538 O O . MET A 1 70 ? 7.366 -6.654 -13.390 1.00 94.19 70 MET A O 1
ATOM 542 N N . GLY A 1 71 ? 6.105 -5.020 -12.525 1.00 90.06 71 GLY A N 1
ATOM 543 C CA . GLY A 1 71 ? 6.579 -3.979 -13.427 1.00 90.06 71 GLY A CA 1
ATOM 544 C C . GLY A 1 71 ? 5.934 -4.072 -14.809 1.00 90.06 71 GLY A C 1
ATOM 545 O O . GLY A 1 71 ? 4.983 -4.817 -15.038 1.00 90.06 71 GLY A O 1
ATOM 546 N N . ILE A 1 72 ? 6.438 -3.265 -15.736 1.00 86.12 72 ILE A N 1
ATOM 547 C CA . ILE A 1 72 ? 6.028 -3.283 -17.140 1.00 86.12 72 ILE A CA 1
ATOM 548 C C . ILE A 1 72 ? 7.298 -3.177 -17.963 1.00 86.12 72 ILE A C 1
ATOM 550 O O . ILE A 1 72 ? 8.166 -2.346 -17.690 1.00 86.12 72 ILE A O 1
ATOM 554 N N . TYR A 1 73 ? 7.362 -4.006 -18.990 1.00 85.88 73 TYR A N 1
ATOM 555 C CA . TYR A 1 73 ? 8.381 -3.959 -20.015 1.00 85.88 73 TYR A CA 1
ATOM 556 C C . TYR A 1 73 ? 7.717 -3.618 -21.349 1.00 85.88 73 TYR A C 1
ATOM 558 O O . TYR A 1 73 ? 6.652 -4.147 -21.663 1.00 85.88 73 TYR A O 1
ATOM 566 N N . GLY A 1 74 ? 8.332 -2.725 -22.122 1.00 77.69 74 GLY A N 1
ATOM 567 C CA . GLY A 1 74 ? 7.782 -2.238 -23.384 1.00 77.69 74 GLY A CA 1
ATOM 568 C C . GLY A 1 74 ? 7.642 -0.713 -23.432 1.00 77.69 74 GLY A C 1
ATOM 569 O O . GLY A 1 74 ? 7.988 -0.013 -22.479 1.00 77.69 74 GLY A O 1
ATOM 570 N N . PRO A 1 75 ? 7.198 -0.171 -24.576 1.00 65.81 75 PRO A N 1
ATOM 571 C CA . PRO A 1 75 ? 7.157 1.264 -24.808 1.00 65.81 75 PRO A CA 1
ATOM 572 C C . PRO A 1 75 ? 6.141 1.954 -23.896 1.00 65.81 75 PRO A C 1
ATOM 574 O O . PRO A 1 75 ? 4.941 1.723 -23.996 1.00 65.81 75 PRO A O 1
ATOM 577 N N . TYR A 1 76 ? 6.642 2.857 -23.059 1.00 63.41 76 TYR A N 1
ATOM 578 C CA . TYR A 1 76 ? 5.840 3.791 -22.281 1.00 63.41 76 TYR A CA 1
ATOM 579 C C . TYR A 1 76 ? 5.820 5.151 -22.974 1.00 63.41 76 TYR A C 1
ATOM 581 O O . TYR A 1 76 ? 6.772 5.923 -22.902 1.00 63.41 76 TYR A O 1
ATOM 589 N N . GLY A 1 77 ? 4.729 5.425 -23.677 1.00 59.19 77 GLY A N 1
ATOM 590 C CA . GLY A 1 77 ? 4.453 6.688 -24.354 1.00 59.19 77 GLY A CA 1
ATOM 591 C C . GLY A 1 77 ? 2.978 6.737 -24.752 1.00 59.19 77 GLY A C 1
ATOM 592 O O . GLY A 1 77 ? 2.320 5.692 -24.723 1.00 59.19 77 GLY A O 1
ATOM 593 N N . PRO A 1 78 ? 2.426 7.916 -25.094 1.00 50.50 78 PRO A N 1
ATOM 594 C CA . PRO A 1 78 ? 1.035 7.999 -25.514 1.00 50.50 78 PRO A CA 1
ATOM 595 C C . PRO A 1 78 ? 0.918 7.148 -26.771 1.00 50.50 78 PRO A C 1
ATOM 597 O O . PRO A 1 78 ? 1.676 7.400 -27.696 1.00 50.50 78 PRO A O 1
ATOM 600 N N . MET A 1 79 ? 0.044 6.137 -26.795 1.00 50.25 79 MET A N 1
ATOM 601 C CA . MET A 1 79 ? -0.297 5.410 -28.024 1.00 50.25 79 MET A CA 1
ATOM 602 C C . MET A 1 79 ? 0.900 5.195 -28.969 1.00 50.25 79 MET A C 1
ATOM 604 O O . MET A 1 79 ? 1.055 5.920 -29.953 1.00 50.25 79 MET A O 1
ATOM 608 N N . LYS A 1 80 ? 1.712 4.153 -28.777 1.00 46.22 80 LYS A N 1
ATOM 609 C CA . LYS A 1 80 ? 2.277 3.560 -29.994 1.00 46.22 80 LYS A CA 1
ATOM 610 C C . LYS A 1 80 ? 1.083 3.005 -30.764 1.00 46.22 80 LYS A C 1
ATOM 612 O O . LYS A 1 80 ? 0.605 1.933 -30.428 1.00 46.22 80 LYS A O 1
ATOM 617 N N . SER A 1 81 ? 0.528 3.786 -31.690 1.00 44.25 81 SER A N 1
ATOM 618 C CA . SER A 1 81 ? -0.346 3.286 -32.747 1.00 44.25 81 SER A CA 1
ATOM 619 C C . SER A 1 81 ? -1.463 2.337 -32.292 1.00 44.25 81 SER A C 1
ATOM 621 O O . SER A 1 81 ? -1.543 1.219 -32.796 1.00 44.25 81 SER A O 1
ATOM 623 N N . ILE A 1 82 ? -2.387 2.777 -31.430 1.00 46.41 82 ILE A N 1
ATOM 624 C CA . ILE A 1 82 ? -3.605 2.002 -31.094 1.00 46.41 82 ILE A CA 1
ATOM 625 C C . ILE A 1 82 ? -4.490 1.693 -32.348 1.00 46.41 82 ILE A C 1
ATOM 627 O O . ILE A 1 82 ? -5.576 1.149 -32.215 1.00 46.41 82 ILE A O 1
ATOM 631 N N . TRP A 1 83 ? -4.006 2.002 -33.567 1.00 41.28 83 TRP A N 1
ATOM 632 C CA . TRP A 1 83 ? -4.673 1.928 -34.871 1.00 41.28 83 TRP A CA 1
ATOM 633 C C . TRP A 1 83 ? -3.793 1.507 -36.075 1.00 41.28 83 TRP A C 1
ATOM 635 O O . TRP A 1 83 ? -4.300 1.548 -37.189 1.00 41.28 83 TRP A O 1
ATOM 645 N N . ALA A 1 84 ? -2.503 1.147 -35.940 1.00 44.66 84 ALA A N 1
ATOM 646 C CA . ALA A 1 84 ? -1.706 0.840 -37.152 1.00 44.66 84 ALA A CA 1
ATOM 647 C C . ALA A 1 84 ? -1.951 -0.557 -37.753 1.00 44.66 84 ALA A C 1
ATOM 649 O O . ALA A 1 84 ? -1.654 -0.742 -38.926 1.00 44.66 84 ALA A O 1
ATOM 650 N N . GLU A 1 85 ? -2.508 -1.515 -37.005 1.00 38.31 85 GLU A N 1
ATOM 651 C CA . GLU A 1 85 ? -2.707 -2.892 -37.495 1.00 38.31 85 GLU A CA 1
ATOM 652 C C . GLU A 1 85 ? -4.070 -3.460 -37.065 1.00 38.31 85 GLU A C 1
ATOM 654 O O . GLU A 1 85 ? -4.192 -4.549 -36.517 1.00 38.31 85 GLU A O 1
ATOM 659 N N . VAL A 1 86 ? -5.137 -2.718 -37.382 1.00 49.25 86 VAL A N 1
ATOM 660 C CA . VAL A 1 86 ? -6.408 -3.349 -37.804 1.00 49.25 86 VAL A CA 1
ATOM 661 C C . VAL A 1 86 ? -6.295 -3.747 -39.298 1.00 49.25 86 VAL A C 1
ATOM 663 O O . VAL A 1 86 ? -7.247 -3.625 -40.063 1.00 49.25 86 VAL A O 1
ATOM 666 N N . CYS A 1 87 ? -5.103 -4.192 -39.709 1.00 39.56 87 CYS A N 1
ATOM 667 C CA . CYS A 1 87 ? -4.741 -4.756 -41.006 1.00 39.56 87 CYS A CA 1
ATOM 668 C C . CYS A 1 87 ? -4.042 -6.088 -40.742 1.00 39.56 87 CYS A C 1
ATOM 670 O O . CYS A 1 87 ? -3.088 -6.069 -39.934 1.00 39.56 87 CYS A O 1
#